Protein AF-A0A960J029-F1 (afdb_monomer)

Structure (mmCIF, N/CA/C/O backbone):
data_AF-A0A960J029-F1
#
_entry.id   AF-A0A960J029-F1
#
loop_
_atom_site.group_PDB
_atom_site.id
_atom_site.type_symbol
_atom_site.label_atom_id
_atom_site.label_alt_id
_atom_site.label_comp_id
_atom_site.label_asym_id
_atom_site.label_entity_id
_atom_site.label_seq_id
_atom_site.pdbx_PDB_ins_code
_atom_site.Cartn_x
_atom_site.Cartn_y
_atom_site.Cartn_z
_atom_site.occupancy
_atom_site.B_iso_or_equiv
_atom_site.auth_seq_id
_atom_site.auth_comp_id
_atom_site.auth_asym_id
_atom_site.auth_atom_id
_atom_site.pdbx_PDB_model_num
ATOM 1 N N . MET A 1 1 ? -6.657 30.815 8.092 1.00 38.94 1 MET A N 1
ATOM 2 C CA . MET A 1 1 ? -5.538 29.989 8.584 1.00 38.94 1 MET A CA 1
ATOM 3 C C . MET A 1 1 ? -6.166 28.753 9.185 1.00 38.94 1 MET A C 1
ATOM 5 O O . MET A 1 1 ? -6.749 28.863 10.253 1.00 38.94 1 MET A O 1
ATOM 9 N N . THR A 1 2 ? -6.207 27.648 8.445 1.00 43.84 2 THR A N 1
ATOM 10 C CA . THR A 1 2 ? -6.779 26.404 8.966 1.00 43.84 2 THR A CA 1
ATOM 11 C C . THR A 1 2 ? -5.741 25.785 9.883 1.00 43.84 2 THR A C 1
ATOM 13 O O . THR A 1 2 ? -4.668 25.396 9.429 1.00 43.84 2 THR A O 1
ATOM 16 N N . ASP A 1 3 ? -6.059 25.791 11.171 1.00 44.56 3 ASP A N 1
ATOM 17 C CA . ASP A 1 3 ? -5.419 24.993 12.204 1.00 44.56 3 ASP A CA 1
ATOM 18 C C . ASP A 1 3 ? -5.493 23.523 11.771 1.00 44.56 3 ASP A C 1
ATOM 20 O O . ASP A 1 3 ? -6.550 22.899 11.810 1.00 44.56 3 ASP A O 1
ATOM 24 N N . ARG A 1 4 ? -4.395 23.010 11.215 1.00 53.59 4 ARG A N 1
ATOM 25 C CA . ARG A 1 4 ? -4.204 21.585 10.968 1.00 53.59 4 ARG A CA 1
ATOM 26 C C . ARG A 1 4 ? -3.137 21.158 11.955 1.00 53.59 4 ARG A C 1
ATOM 28 O O . ARG A 1 4 ? -1.963 21.093 11.5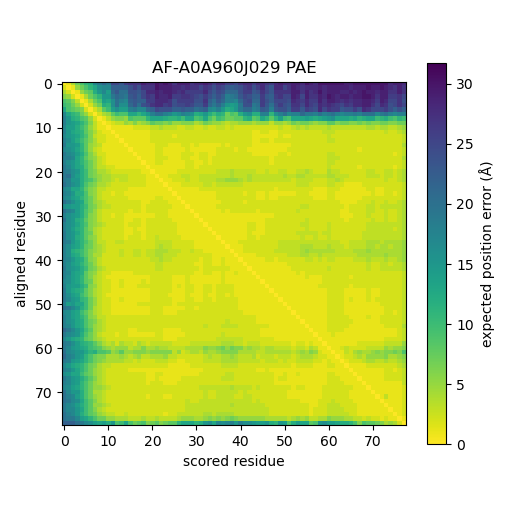99 1.00 53.59 4 ARG A O 1
ATOM 35 N N . ALA A 1 5 ? -3.534 20.909 13.200 1.00 53.34 5 ALA A N 1
ATOM 36 C CA . ALA A 1 5 ? -2.820 19.890 13.953 1.00 53.34 5 ALA A CA 1
ATOM 37 C C . ALA A 1 5 ? -2.774 18.666 13.019 1.00 53.34 5 ALA A C 1
ATOM 39 O O . ALA A 1 5 ? -3.834 18.281 12.512 1.00 53.34 5 ALA A O 1
ATOM 40 N N . PRO A 1 6 ? -1.597 18.142 12.636 1.00 54.78 6 PRO A N 1
ATOM 41 C CA . PRO A 1 6 ? -1.596 16.859 11.968 1.00 54.78 6 PRO A CA 1
ATOM 42 C C . PRO A 1 6 ? -2.233 15.912 12.979 1.00 54.78 6 PRO A C 1
ATOM 44 O O . PRO A 1 6 ? -1.760 15.818 14.109 1.00 54.78 6 PRO A O 1
ATOM 47 N N . ASP A 1 7 ? -3.350 15.288 12.619 1.00 58.22 7 ASP A N 1
ATOM 48 C CA . ASP A 1 7 ? -3.723 14.034 13.253 1.00 58.22 7 ASP A CA 1
ATOM 49 C C . ASP A 1 7 ? -2.426 13.220 13.369 1.00 58.22 7 ASP A C 1
ATOM 51 O O . ASP A 1 7 ? -1.753 13.022 12.355 1.00 58.22 7 ASP A O 1
ATOM 55 N N . ASP A 1 8 ? -2.034 12.801 14.577 1.00 63.66 8 ASP A N 1
ATOM 56 C CA . ASP A 1 8 ? -0.805 12.028 14.866 1.00 63.66 8 ASP A CA 1
ATOM 57 C C . ASP A 1 8 ? -0.792 10.640 14.167 1.00 63.66 8 ASP A C 1
ATOM 59 O O . ASP A 1 8 ? -0.020 9.739 14.495 1.00 63.66 8 ASP A O 1
ATOM 63 N N . HIS A 1 9 ? -1.668 10.450 13.183 1.00 71.12 9 HIS A N 1
ATOM 64 C CA . HIS A 1 9 ? -1.842 9.272 12.371 1.00 71.12 9 HIS A CA 1
ATOM 65 C C . HIS A 1 9 ? -1.023 9.404 11.085 1.00 71.12 9 HIS A C 1
ATOM 67 O O . HIS A 1 9 ? -1.250 10.273 10.240 1.00 71.12 9 HIS A O 1
ATOM 73 N N . ILE A 1 10 ? -0.068 8.490 10.918 1.00 82.69 10 ILE A N 1
ATOM 74 C CA . ILE A 1 10 ? 0.648 8.297 9.655 1.00 82.69 10 ILE A CA 1
ATOM 75 C C . ILE A 1 10 ? -0.396 8.000 8.559 1.00 82.69 10 ILE A C 1
ATOM 77 O O . ILE A 1 10 ? -1.300 7.202 8.808 1.00 82.69 10 ILE A O 1
ATOM 81 N N . PRO A 1 11 ? -0.312 8.594 7.353 1.00 92.00 11 PRO A N 1
ATOM 82 C CA . PRO A 1 11 ? -1.193 8.227 6.244 1.00 92.00 11 PRO A CA 1
ATOM 83 C C . PRO A 1 11 ? -1.054 6.740 5.885 1.00 92.00 11 PRO A C 1
ATOM 85 O O . PRO A 1 11 ? 0.068 6.251 5.761 1.00 92.00 11 PRO A O 1
ATOM 88 N N . THR A 1 12 ? -2.161 6.021 5.668 1.00 94.19 12 THR A N 1
ATOM 89 C CA . THR A 1 12 ? -2.149 4.575 5.352 1.00 94.19 12 THR A CA 1
ATOM 90 C C . THR A 1 12 ? -1.240 4.243 4.180 1.00 94.19 12 THR A C 1
ATOM 92 O O . THR A 1 12 ? -0.396 3.361 4.300 1.00 94.19 12 THR A O 1
ATOM 95 N N . ARG A 1 13 ? -1.302 5.026 3.100 1.00 95.56 13 ARG A N 1
ATOM 96 C CA . ARG A 1 13 ? -0.394 4.880 1.961 1.00 95.56 13 ARG A CA 1
ATOM 97 C C . ARG A 1 13 ? 1.082 4.941 2.341 1.00 95.56 13 ARG A C 1
ATOM 99 O O . ARG A 1 13 ? 1.867 4.127 1.872 1.00 95.56 13 ARG A O 1
ATOM 106 N N . LEU A 1 14 ? 1.461 5.893 3.195 1.00 94.88 14 LEU A N 1
ATOM 107 C CA . LEU A 1 14 ? 2.848 6.047 3.633 1.00 94.88 14 LEU A CA 1
ATOM 108 C C . LEU A 1 14 ? 3.293 4.855 4.488 1.00 94.88 14 LEU A C 1
ATOM 110 O O . LEU A 1 14 ? 4.413 4.383 4.325 1.00 94.88 14 LEU A O 1
ATOM 114 N N . LEU A 1 15 ? 2.411 4.345 5.354 1.00 94.69 15 LEU A N 1
ATOM 115 C CA . LEU A 1 15 ? 2.667 3.134 6.135 1.00 94.69 15 LEU A CA 1
ATOM 116 C C . LEU A 1 15 ? 2.849 1.914 5.224 1.00 94.69 15 LEU A C 1
ATOM 118 O O . LEU A 1 15 ? 3.842 1.208 5.342 1.00 94.69 15 LEU A O 1
ATOM 122 N N . VAL A 1 16 ? 1.924 1.690 4.291 1.00 96.25 16 VAL A N 1
ATOM 123 C CA . VAL A 1 16 ? 1.937 0.536 3.381 1.00 96.25 16 VAL A CA 1
ATOM 124 C C . VAL A 1 16 ? 3.178 0.547 2.488 1.00 96.25 16 VAL A C 1
ATOM 126 O O . VAL A 1 16 ? 3.904 -0.443 2.432 1.00 96.25 16 VAL A O 1
ATOM 129 N N . VAL A 1 17 ? 3.462 1.677 1.835 1.00 95.75 17 VAL A N 1
ATOM 130 C CA . VAL A 1 17 ? 4.627 1.829 0.950 1.00 95.75 17 VAL A CA 1
ATOM 131 C C . VAL A 1 17 ? 5.935 1.758 1.742 1.00 95.75 17 VAL A C 1
ATOM 133 O O . VAL A 1 17 ? 6.882 1.118 1.297 1.00 95.75 17 VAL A O 1
ATOM 136 N N . GLY A 1 18 ? 5.985 2.345 2.942 1.00 94.94 18 GLY A N 1
ATOM 137 C CA . GLY A 1 18 ? 7.161 2.295 3.817 1.00 94.94 18 GLY A CA 1
ATOM 138 C C . GLY A 1 18 ? 7.487 0.900 4.361 1.00 94.94 18 GLY A C 1
ATOM 139 O O . GLY A 1 18 ? 8.606 0.666 4.808 1.00 94.94 18 GLY A O 1
ATOM 140 N N . MET A 1 19 ? 6.533 -0.030 4.301 1.00 96.50 19 MET A N 1
ATOM 141 C CA . MET A 1 19 ? 6.707 -1.436 4.674 1.00 96.50 19 MET A CA 1
ATOM 142 C C . MET A 1 19 ? 7.152 -2.320 3.499 1.00 96.50 19 MET A C 1
ATOM 144 O O . MET A 1 19 ? 7.295 -3.533 3.668 1.00 96.50 19 MET A O 1
ATOM 148 N N . ALA A 1 20 ? 7.375 -1.749 2.311 1.00 97.06 20 ALA A N 1
ATOM 149 C CA . ALA A 1 20 ? 7.967 -2.480 1.201 1.00 97.06 20 ALA A CA 1
ATOM 150 C C . ALA A 1 20 ? 9.360 -2.999 1.590 1.00 97.06 20 ALA A C 1
ATOM 152 O O . ALA A 1 20 ? 10.209 -2.262 2.093 1.00 97.06 20 ALA A O 1
ATOM 153 N N . GLY A 1 21 ? 9.598 -4.291 1.359 1.00 94.94 21 GLY A N 1
ATOM 154 C CA . GLY A 1 21 ? 10.897 -4.904 1.617 1.00 94.94 21 GLY A CA 1
ATOM 155 C C . GLY A 1 21 ? 11.996 -4.372 0.683 1.00 94.94 21 GLY A C 1
ATOM 156 O O . GLY A 1 21 ? 11.719 -3.603 -0.235 1.00 94.94 21 GLY A O 1
ATOM 157 N N . PRO A 1 22 ? 13.249 -4.836 0.835 1.00 92.38 22 PRO A N 1
ATOM 158 C CA . PRO A 1 22 ? 14.370 -4.414 -0.017 1.00 92.38 22 PRO A CA 1
ATOM 159 C C . PRO A 1 22 ? 14.154 -4.661 -1.520 1.00 92.38 22 PRO A C 1
ATOM 161 O O . PRO A 1 22 ? 14.668 -3.923 -2.355 1.00 92.38 22 PRO A O 1
ATOM 164 N N . ASP A 1 23 ? 13.365 -5.682 -1.862 1.00 93.19 23 ASP A N 1
ATOM 165 C CA . ASP A 1 23 ? 12.982 -6.002 -3.243 1.00 93.19 23 ASP A CA 1
ATOM 166 C C . ASP A 1 23 ? 11.734 -5.223 -3.713 1.00 93.19 23 ASP A C 1
ATOM 168 O O . ASP A 1 23 ? 11.215 -5.458 -4.805 1.00 93.19 23 ASP A O 1
ATOM 172 N N . GLY A 1 24 ? 11.222 -4.319 -2.874 1.00 96.06 24 GLY A N 1
ATOM 173 C CA . GLY A 1 24 ? 10.016 -3.518 -3.077 1.00 96.06 24 GLY A CA 1
ATOM 174 C C . GLY A 1 24 ? 8.701 -4.270 -2.858 1.00 96.06 24 GLY A C 1
ATOM 175 O O . GLY A 1 24 ? 7.633 -3.688 -3.011 1.00 96.06 24 GLY A O 1
ATOM 176 N N . VAL A 1 25 ? 8.750 -5.559 -2.511 1.00 97.69 25 VAL A N 1
ATOM 177 C CA . VAL A 1 25 ? 7.552 -6.374 -2.261 1.00 97.69 25 VAL A CA 1
ATOM 178 C C . VAL A 1 25 ? 6.920 -5.993 -0.927 1.00 97.69 25 VAL A C 1
ATOM 180 O O . VAL A 1 25 ? 7.607 -5.956 0.092 1.00 97.69 25 VAL A O 1
ATOM 183 N N . ILE A 1 26 ? 5.605 -5.786 -0.927 1.00 98.06 26 ILE A N 1
ATOM 184 C CA . ILE A 1 26 ? 4.805 -5.589 0.285 1.00 98.06 26 ILE A CA 1
ATOM 185 C C . ILE A 1 26 ? 4.106 -6.905 0.633 1.00 98.06 26 ILE A C 1
ATOM 187 O O . ILE A 1 26 ? 3.535 -7.573 -0.236 1.00 98.06 26 ILE A O 1
ATOM 191 N N . VAL A 1 27 ? 4.152 -7.290 1.908 1.00 97.62 27 VAL A N 1
ATOM 192 C CA . VAL A 1 27 ? 3.534 -8.518 2.421 1.00 97.62 27 VAL A CA 1
ATOM 193 C C . VAL A 1 27 ? 2.479 -8.145 3.453 1.00 97.62 27 VAL A C 1
ATOM 195 O O . VAL A 1 27 ? 2.794 -7.571 4.489 1.00 97.62 27 VAL A O 1
ATOM 198 N N . THR A 1 28 ? 1.217 -8.486 3.200 1.00 96.25 28 THR A N 1
ATOM 199 C CA . THR A 1 28 ? 0.092 -8.123 4.079 1.00 96.25 28 THR A CA 1
ATOM 200 C C . THR A 1 28 ? 0.276 -8.632 5.505 1.00 96.25 28 THR A C 1
ATOM 202 O O . THR A 1 28 ? -0.029 -7.909 6.451 1.00 96.25 28 THR A O 1
ATOM 205 N N . ASP A 1 29 ? 0.815 -9.843 5.659 1.00 96.38 29 ASP A N 1
ATOM 206 C CA . ASP A 1 29 ? 1.080 -10.451 6.968 1.00 96.38 29 ASP A CA 1
ATOM 207 C C . ASP A 1 29 ? 2.131 -9.664 7.781 1.00 96.38 29 ASP A C 1
ATOM 209 O O . ASP A 1 29 ? 2.104 -9.718 9.009 1.00 96.38 29 ASP A O 1
ATOM 213 N N . ASP A 1 30 ? 2.997 -8.886 7.120 1.00 96.50 30 ASP A N 1
ATOM 214 C CA . ASP A 1 30 ? 3.973 -8.005 7.773 1.00 96.50 30 ASP A CA 1
ATOM 215 C C . ASP A 1 30 ? 3.391 -6.604 8.034 1.00 96.50 30 ASP A C 1
ATOM 217 O O . ASP A 1 30 ? 3.702 -5.973 9.044 1.00 96.50 30 ASP A O 1
ATOM 221 N N . VAL A 1 31 ? 2.516 -6.112 7.150 1.00 96.81 31 VAL A N 1
ATOM 222 C CA . VAL A 1 31 ? 1.908 -4.773 7.259 1.00 96.81 31 VAL A CA 1
ATOM 223 C C . VAL A 1 31 ? 0.839 -4.712 8.349 1.00 96.81 31 VAL A C 1
ATOM 225 O O . VAL A 1 31 ? 0.821 -3.762 9.129 1.00 96.81 31 VAL A O 1
ATOM 228 N N . LEU A 1 32 ? -0.063 -5.698 8.415 1.00 96.19 32 LEU A N 1
ATOM 229 C CA . LEU A 1 32 ? -1.224 -5.651 9.313 1.00 96.19 32 LEU A CA 1
ATOM 230 C C . LEU A 1 32 ? -0.853 -5.506 10.803 1.00 96.19 32 LEU A C 1
ATOM 232 O O . LEU A 1 32 ? -1.469 -4.669 11.465 1.00 96.19 32 LEU A O 1
ATOM 236 N N . PRO A 1 33 ? 0.157 -6.221 11.342 1.00 96.44 33 PRO A N 1
ATOM 237 C CA . PRO A 1 33 ? 0.586 -6.025 12.727 1.00 96.44 33 PRO A CA 1
ATOM 238 C C . PRO A 1 33 ? 1.115 -4.611 13.000 1.00 96.44 33 PRO A C 1
ATOM 240 O O . PRO A 1 33 ? 0.885 -4.055 14.071 1.00 96.44 33 PRO A O 1
ATOM 243 N N . VAL A 1 34 ? 1.814 -4.005 12.035 1.00 95.06 34 VAL A N 1
ATOM 244 C CA . VAL A 1 34 ? 2.333 -2.633 12.168 1.00 95.06 34 VAL A CA 1
ATOM 245 C C . VAL A 1 34 ? 1.194 -1.619 12.099 1.00 95.06 34 VAL A C 1
ATOM 247 O O . VAL A 1 34 ? 1.140 -0.699 12.912 1.00 95.06 34 VAL A O 1
ATOM 250 N N . ALA A 1 35 ? 0.251 -1.817 11.178 1.00 94.50 35 ALA A N 1
ATOM 251 C CA . ALA A 1 35 ? -0.941 -0.988 11.052 1.00 94.50 35 ALA A CA 1
ATOM 252 C C . ALA A 1 35 ? -1.763 -0.963 12.350 1.00 94.50 35 ALA A C 1
ATOM 254 O O . ALA A 1 35 ? -2.161 0.114 12.791 1.00 94.50 35 ALA A O 1
ATOM 255 N N . GLU A 1 36 ? -1.940 -2.115 13.007 1.00 94.06 36 GLU A N 1
ATOM 256 C CA . GLU A 1 36 ? -2.626 -2.215 14.301 1.00 94.06 36 GLU A CA 1
ATOM 257 C C . GLU A 1 36 ? -1.941 -1.362 15.381 1.00 94.06 36 GLU A C 1
ATOM 259 O O . GLU A 1 36 ? -2.605 -0.593 16.078 1.00 94.06 36 GLU A O 1
ATOM 264 N 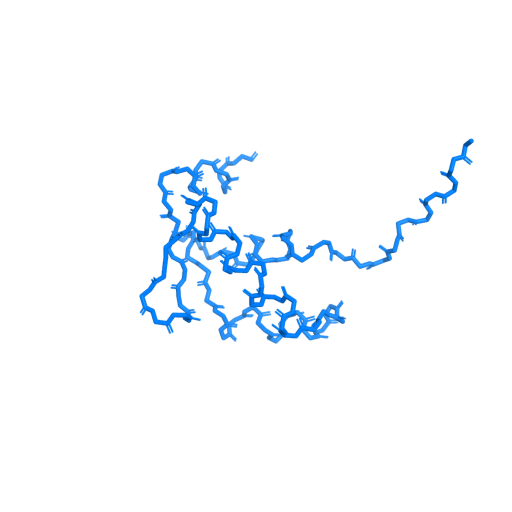N . VAL A 1 37 ? -0.608 -1.424 15.476 1.00 93.31 37 VAL A N 1
ATOM 265 C CA . VAL A 1 37 ? 0.178 -0.600 16.413 1.00 93.31 37 VAL A CA 1
ATOM 266 C C . VAL A 1 37 ? 0.048 0.893 16.098 1.00 93.31 37 VAL A C 1
ATOM 268 O O . VAL A 1 37 ? 0.025 1.721 17.009 1.00 93.31 37 VAL A O 1
ATOM 271 N N . CYS A 1 38 ? -0.082 1.245 14.819 1.00 90.81 38 CYS A N 1
ATOM 272 C CA . CYS A 1 38 ? -0.330 2.611 14.363 1.00 90.81 38 CYS A CA 1
ATOM 273 C C . CYS A 1 38 ? -1.803 3.052 14.491 1.00 90.81 38 CYS A C 1
ATOM 275 O O . CYS A 1 38 ? -2.127 4.185 14.128 1.00 90.81 38 CYS A O 1
ATOM 277 N N . GLY A 1 39 ? -2.694 2.191 14.997 1.00 90.94 39 GLY A N 1
ATOM 278 C CA . GLY A 1 39 ? -4.120 2.480 15.149 1.00 90.94 39 GLY A CA 1
ATOM 279 C C . GLY A 1 39 ? -4.902 2.500 13.832 1.00 90.94 39 GLY A C 1
ATOM 280 O O . GLY A 1 39 ? -5.988 3.073 13.781 1.00 90.94 39 GLY A O 1
ATOM 281 N N . GLN A 1 40 ? -4.366 1.900 12.766 1.00 91.31 40 GLN A N 1
ATOM 282 C CA . GLN A 1 40 ? -5.026 1.809 11.467 1.00 91.31 40 GLN A CA 1
ATOM 283 C C . GLN A 1 40 ? -5.855 0.518 11.354 1.00 91.31 40 GLN A C 1
ATOM 285 O O . GLN A 1 40 ? -5.334 -0.572 11.609 1.00 91.31 40 GLN A O 1
ATOM 290 N N . PRO A 1 41 ? -7.134 0.599 10.942 1.00 93.94 41 PRO A N 1
ATOM 291 C CA . PRO A 1 41 ? -7.957 -0.575 10.683 1.00 93.94 41 PRO A CA 1
ATOM 292 C C . PRO A 1 41 ? -7.371 -1.455 9.576 1.00 93.94 41 PRO A C 1
ATOM 294 O O . PRO A 1 41 ? -6.960 -0.965 8.525 1.00 93.94 41 PRO A O 1
ATOM 297 N N . ALA A 1 42 ? -7.428 -2.774 9.772 1.00 95.44 42 ALA A N 1
ATOM 298 C CA . ALA A 1 42 ? -6.977 -3.743 8.774 1.00 95.44 42 ALA A CA 1
ATOM 299 C C . ALA A 1 42 ? -7.693 -3.588 7.422 1.00 95.44 42 ALA A C 1
ATOM 301 O O . ALA A 1 42 ? -7.077 -3.783 6.379 1.00 95.44 42 ALA A O 1
ATOM 302 N N . ASP A 1 43 ? -8.976 -3.221 7.434 1.00 96.44 43 ASP A N 1
ATOM 303 C CA . ASP A 1 43 ? -9.750 -3.026 6.205 1.00 96.44 43 ASP A CA 1
ATOM 304 C C . ASP A 1 43 ? -9.271 -1.791 5.434 1.00 96.44 43 ASP A C 1
ATOM 306 O O . ASP A 1 43 ? -9.089 -1.873 4.229 1.00 96.44 43 ASP A O 1
ATOM 310 N N . GLN A 1 44 ? -8.903 -0.708 6.129 1.00 95.75 44 GLN A N 1
ATOM 311 C CA . GLN A 1 44 ? -8.312 0.474 5.492 1.00 95.75 44 GLN A CA 1
ATOM 312 C C . GLN A 1 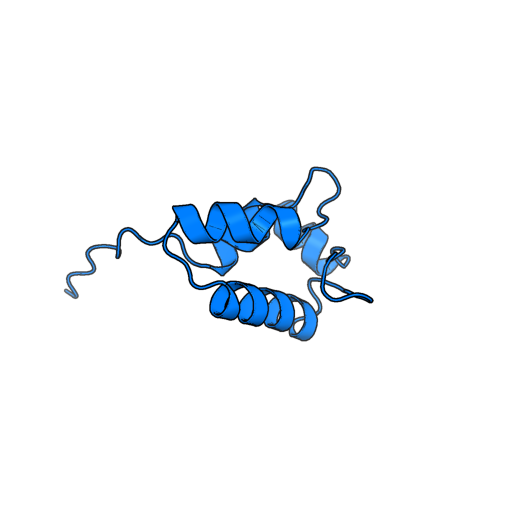44 ? -6.974 0.147 4.807 1.00 95.75 44 GLN A C 1
ATOM 314 O O . GLN A 1 44 ? -6.670 0.673 3.741 1.00 95.75 44 GLN A O 1
ATOM 319 N N . VAL A 1 45 ? -6.166 -0.724 5.415 1.00 96.75 45 VAL A N 1
ATOM 320 C CA . VAL A 1 45 ? -4.895 -1.182 4.831 1.00 96.75 45 VAL A CA 1
ATOM 321 C C . VAL A 1 45 ? -5.132 -2.029 3.583 1.00 96.75 45 VAL A C 1
ATOM 323 O O . VAL A 1 45 ? -4.404 -1.883 2.605 1.00 96.75 45 VAL A O 1
ATOM 326 N N . ARG A 1 46 ? -6.140 -2.909 3.607 1.00 96.50 46 ARG A N 1
ATOM 327 C CA . ARG A 1 46 ? -6.523 -3.717 2.440 1.00 96.50 46 ARG A CA 1
ATOM 328 C C . ARG A 1 46 ? -7.035 -2.838 1.305 1.00 96.50 46 ARG A C 1
ATOM 330 O O . ARG A 1 46 ? -6.559 -2.995 0.190 1.00 96.50 46 ARG A O 1
ATOM 337 N N . ASP A 1 47 ? -7.896 -1.874 1.615 1.00 97.25 47 ASP A N 1
ATOM 338 C CA . ASP A 1 47 ? -8.406 -0.917 0.633 1.00 97.25 47 ASP A CA 1
ATOM 339 C C . ASP A 1 47 ? -7.259 -0.126 -0.022 1.00 97.25 47 ASP A C 1
ATOM 341 O O . ASP A 1 47 ? -7.244 0.048 -1.235 1.00 97.25 47 ASP A O 1
ATOM 345 N N . GLU A 1 48 ? -6.254 0.318 0.745 1.00 97.69 48 GLU A N 1
ATOM 346 C CA . GLU A 1 48 ? -5.080 1.001 0.174 1.00 97.69 48 GLU A CA 1
ATOM 347 C C . GLU A 1 48 ? -4.219 0.068 -0.692 1.00 97.69 48 GLU A C 1
ATOM 349 O O . GLU A 1 48 ? -3.720 0.483 -1.735 1.00 97.69 48 GLU A O 1
ATOM 354 N N . LEU A 1 49 ? -4.036 -1.192 -0.291 1.00 97.75 49 LEU A N 1
ATOM 355 C CA . LEU A 1 49 ? -3.317 -2.180 -1.100 1.00 97.75 49 LEU A CA 1
ATOM 356 C C . LEU A 1 49 ? -4.024 -2.444 -2.436 1.00 97.75 49 LEU A C 1
ATOM 358 O O . LEU A 1 49 ? -3.358 -2.506 -3.470 1.00 97.75 49 LEU A O 1
ATOM 362 N N . ASP A 1 50 ? -5.352 -2.546 -2.424 1.00 97.81 50 ASP A N 1
ATOM 363 C CA . ASP A 1 50 ? -6.159 -2.692 -3.634 1.00 97.81 50 ASP A CA 1
ATOM 364 C C . ASP A 1 50 ? -6.080 -1.429 -4.506 1.00 97.81 50 ASP A C 1
ATOM 366 O O . ASP A 1 50 ? -5.865 -1.533 -5.712 1.00 97.81 50 ASP A O 1
ATOM 370 N N . LEU A 1 51 ? -6.119 -0.231 -3.909 1.00 98.00 51 LEU A N 1
ATOM 371 C CA . LEU A 1 51 ? -5.915 1.030 -4.633 1.00 98.00 51 LEU A CA 1
ATOM 372 C C . LEU A 1 51 ? -4.548 1.088 -5.323 1.00 98.00 51 LEU A C 1
ATOM 374 O O . LEU A 1 51 ? -4.455 1.481 -6.482 1.00 98.00 51 LEU A O 1
ATOM 378 N N . LEU A 1 52 ? -3.481 0.652 -4.655 1.00 97.94 52 LEU A N 1
ATOM 379 C 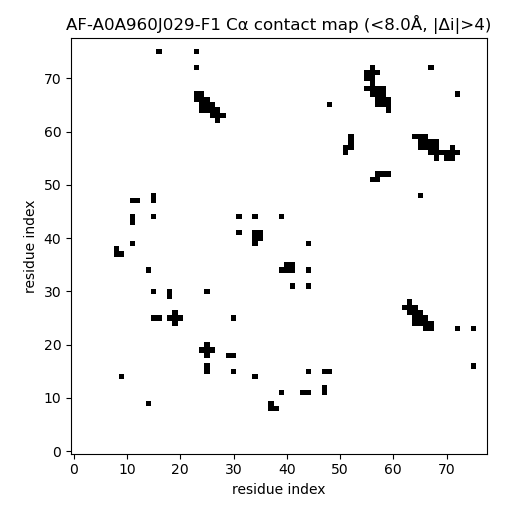CA . LEU A 1 52 ? -2.146 0.579 -5.253 1.00 97.94 52 LEU A CA 1
ATOM 380 C C . LEU A 1 52 ? -2.087 -0.381 -6.455 1.00 97.94 52 LEU A C 1
ATOM 382 O O . LEU A 1 52 ? -1.298 -0.161 -7.383 1.00 97.94 52 LEU A O 1
ATOM 386 N N . VAL A 1 53 ? -2.905 -1.435 -6.449 1.00 98.12 53 VAL A N 1
ATOM 387 C CA . VAL A 1 53 ? -3.057 -2.354 -7.585 1.00 98.12 53 VAL A CA 1
ATOM 388 C C . VAL A 1 53 ? -3.872 -1.713 -8.704 1.00 98.12 53 VAL A C 1
ATOM 390 O O . VAL A 1 53 ? -3.446 -1.748 -9.859 1.00 98.12 53 VAL A O 1
ATOM 393 N N . ASP A 1 54 ? -4.989 -1.069 -8.374 1.00 98.12 54 ASP A N 1
ATOM 394 C CA . ASP A 1 54 ? -5.850 -0.366 -9.331 1.00 98.12 54 ASP A CA 1
ATOM 395 C C . ASP A 1 54 ? -5.121 0.797 -10.024 1.00 98.12 54 ASP A C 1
ATOM 397 O O . ASP A 1 54 ? -5.322 1.059 -11.212 1.00 98.12 54 ASP A O 1
ATOM 401 N N . GLU A 1 55 ? -4.215 1.467 -9.313 1.00 97.94 55 GLU A N 1
ATOM 402 C CA . GLU A 1 55 ? -3.322 2.496 -9.853 1.00 97.94 55 GLU A CA 1
ATOM 403 C C . GLU A 1 55 ? -2.196 1.925 -10.736 1.00 97.94 55 GLU A C 1
ATOM 405 O O . GLU A 1 55 ? -1.459 2.680 -11.375 1.00 97.94 55 GLU A O 1
ATOM 410 N N . GLY A 1 56 ? -2.033 0.600 -10.786 1.00 98.06 56 GLY A N 1
ATOM 411 C CA . GLY A 1 56 ? -0.984 -0.071 -11.553 1.00 98.06 56 GLY A CA 1
ATOM 412 C C . GLY A 1 56 ? 0.417 0.084 -10.958 1.00 98.06 56 GLY A C 1
ATOM 413 O O . GLY A 1 56 ? 1.411 -0.134 -11.656 1.00 98.06 56 GLY A O 1
ATOM 414 N N . LEU A 1 57 ? 0.527 0.465 -9.683 1.00 98.25 57 LEU A N 1
ATOM 415 C CA . LEU A 1 57 ? 1.803 0.583 -8.974 1.00 98.25 57 LEU A CA 1
ATOM 416 C C . LEU A 1 57 ? 2.269 -0.772 -8.446 1.00 98.25 57 LEU A C 1
ATOM 418 O O . LEU A 1 57 ? 3.464 -1.060 -8.431 1.00 98.25 57 LEU A O 1
ATOM 422 N N . PHE A 1 58 ? 1.328 -1.623 -8.054 1.00 98.44 58 PHE A N 1
ATOM 423 C CA . PHE A 1 58 ? 1.606 -2.965 -7.568 1.00 98.44 58 PHE A CA 1
ATOM 424 C C . PHE A 1 58 ? 0.746 -3.997 -8.295 1.00 98.44 58 PHE A C 1
ATOM 426 O O . PHE A 1 58 ? -0.248 -3.680 -8.937 1.00 98.44 58 PHE A O 1
ATOM 433 N N . ALA A 1 59 ? 1.149 -5.258 -8.198 1.00 97.81 59 ALA A N 1
ATOM 434 C CA . ALA A 1 59 ? 0.389 -6.397 -8.679 1.00 97.81 59 ALA A CA 1
ATOM 435 C C . ALA A 1 59 ? 0.354 -7.485 -7.607 1.00 97.81 59 ALA A C 1
ATOM 437 O O . ALA A 1 59 ? 1.360 -7.759 -6.945 1.00 97.81 59 ALA A O 1
ATOM 438 N N . THR A 1 60 ? -0.793 -8.142 -7.469 1.00 96.88 60 THR A N 1
ATOM 439 C CA . THR A 1 60 ? -0.977 -9.285 -6.574 1.00 96.88 60 THR A CA 1
ATOM 440 C C . THR A 1 60 ? -1.733 -10.407 -7.280 1.00 96.88 60 THR A C 1
ATOM 442 O O . THR A 1 60 ? -2.554 -10.158 -8.158 1.00 96.88 60 THR A O 1
ATOM 445 N N . GLU A 1 61 ? -1.438 -11.650 -6.902 1.00 92.06 61 GLU A N 1
ATOM 446 C CA . GLU A 1 61 ? -2.150 -12.847 -7.381 1.00 92.06 61 GLU A CA 1
ATOM 447 C C . GLU A 1 61 ? -2.933 -13.537 -6.256 1.00 92.06 61 GLU A C 1
ATOM 4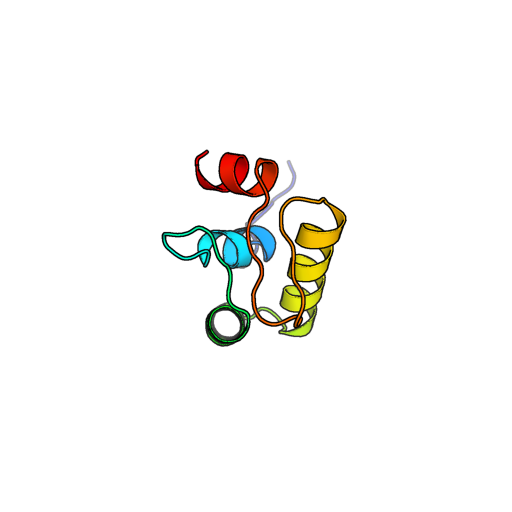49 O O . GLU A 1 61 ? -3.900 -14.250 -6.512 1.00 92.06 61 GLU A O 1
ATOM 454 N N . ASP A 1 62 ? -2.506 -13.342 -5.006 1.00 92.12 62 ASP A N 1
ATOM 455 C CA . ASP A 1 62 ? -3.001 -14.052 -3.825 1.00 92.12 62 ASP A CA 1
ATOM 456 C C . ASP A 1 62 ? -3.594 -13.118 -2.756 1.00 92.12 62 ASP A C 1
ATOM 458 O O . ASP A 1 62 ? -4.078 -13.599 -1.729 1.00 92.12 62 ASP A O 1
ATOM 462 N N . GLY A 1 63 ? -3.545 -11.797 -2.975 1.00 91.50 63 GLY A N 1
ATOM 463 C CA . GLY A 1 63 ? -3.987 -10.778 -2.020 1.00 91.50 63 GLY A CA 1
ATOM 464 C C . GLY A 1 63 ? -3.115 -10.685 -0.763 1.00 91.50 63 GLY A C 1
ATOM 465 O O . GLY A 1 63 ? -3.503 -10.030 0.202 1.00 91.50 63 GLY A O 1
ATOM 466 N N . ARG A 1 64 ? -1.955 -11.356 -0.743 1.00 94.19 64 ARG A N 1
ATOM 467 C CA . ARG A 1 64 ? -1.028 -11.407 0.401 1.00 94.19 64 ARG A CA 1
ATOM 468 C C . ARG A 1 64 ? 0.333 -10.824 0.076 1.00 94.19 64 ARG A C 1
ATOM 470 O O . ARG A 1 64 ? 1.002 -10.310 0.970 1.00 94.19 64 ARG A O 1
ATOM 477 N N . ARG A 1 65 ? 0.772 -10.941 -1.177 1.00 96.88 65 ARG A N 1
ATOM 478 C CA . ARG A 1 65 ? 2.024 -10.362 -1.668 1.00 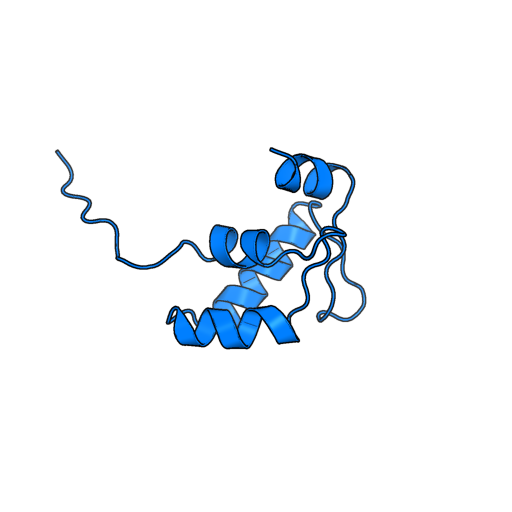96.88 65 ARG A CA 1
ATOM 479 C C . ARG A 1 65 ? 1.757 -9.430 -2.834 1.00 96.88 65 ARG A C 1
ATOM 481 O O . ARG A 1 65 ? 1.122 -9.815 -3.814 1.00 96.88 65 ARG A O 1
ATOM 488 N N . TYR A 1 66 ? 2.311 -8.232 -2.734 1.00 98.25 66 TYR A N 1
ATOM 489 C CA . TYR A 1 66 ? 2.144 -7.155 -3.695 1.00 98.25 66 TYR A CA 1
ATOM 490 C C . TYR A 1 66 ? 3.521 -6.836 -4.252 1.00 98.25 66 TYR A C 1
ATOM 492 O O . TYR A 1 66 ? 4.404 -6.361 -3.536 1.00 98.25 66 TYR A O 1
ATOM 500 N N . ARG A 1 67 ? 3.737 -7.177 -5.520 1.00 98.12 67 ARG A N 1
ATOM 501 C CA . ARG A 1 67 ? 4.997 -6.925 -6.222 1.00 98.12 67 ARG A CA 1
ATOM 502 C C . ARG A 1 67 ? 4.910 -5.579 -6.934 1.00 98.12 67 ARG A C 1
ATOM 504 O O . ARG A 1 67 ? 3.894 -5.338 -7.585 1.00 98.12 67 ARG A O 1
ATOM 511 N N . PRO A 1 68 ? 5.933 -4.720 -6.842 1.00 98.00 68 PRO A N 1
ATOM 512 C CA . PRO A 1 68 ? 5.913 -3.443 -7.535 1.00 98.00 68 PRO A CA 1
ATOM 513 C C . PRO A 1 68 ? 5.980 -3.671 -9.048 1.00 98.00 68 PRO A C 1
ATOM 515 O O . PRO A 1 68 ? 6.701 -4.550 -9.527 1.00 98.00 68 PRO A O 1
ATOM 518 N N . THR A 1 69 ? 5.238 -2.867 -9.801 1.00 98.06 69 THR A N 1
ATOM 519 C CA . THR A 1 69 ? 5.459 -2.691 -11.241 1.00 98.06 69 THR A CA 1
ATOM 520 C C . THR A 1 69 ? 6.667 -1.779 -11.468 1.00 98.06 69 THR A C 1
ATOM 522 O O . THR A 1 69 ? 7.238 -1.250 -10.514 1.00 98.06 69 THR A O 1
ATOM 525 N N . ASP A 1 70 ? 7.043 -1.522 -12.723 1.00 97.50 70 ASP A N 1
ATOM 526 C CA . ASP A 1 70 ? 8.088 -0.532 -13.025 1.00 97.50 70 ASP A CA 1
ATOM 527 C C . ASP A 1 70 ? 7.737 0.861 -12.464 1.00 97.50 70 ASP A C 1
ATOM 529 O O . ASP A 1 70 ? 8.605 1.573 -11.958 1.00 97.50 70 ASP A O 1
ATOM 533 N N . ALA A 1 71 ? 6.451 1.234 -12.490 1.00 97.00 71 ALA A N 1
ATOM 534 C CA . ALA A 1 71 ? 5.970 2.495 -11.928 1.00 97.00 71 ALA A CA 1
ATOM 535 C C . ALA A 1 71 ? 6.020 2.497 -10.392 1.00 97.00 71 ALA A C 1
ATOM 537 O O . ALA A 1 71 ? 6.487 3.467 -9.794 1.00 97.00 71 ALA A O 1
ATOM 538 N N . GLY A 1 72 ? 5.600 1.403 -9.747 1.00 96.75 72 GLY A N 1
ATOM 539 C CA . GLY A 1 72 ? 5.731 1.255 -8.295 1.00 96.75 72 GLY A CA 1
ATOM 540 C C . GLY A 1 72 ? 7.185 1.229 -7.836 1.00 96.75 72 GLY A C 1
ATOM 541 O O . GLY A 1 72 ? 7.515 1.780 -6.791 1.00 96.75 72 GLY A O 1
ATOM 542 N N . ARG A 1 73 ? 8.086 0.660 -8.641 1.00 96.25 73 ARG A N 1
ATOM 543 C CA . ARG A 1 73 ? 9.518 0.663 -8.350 1.00 96.25 73 ARG A CA 1
ATOM 544 C C . ARG A 1 73 ? 10.090 2.078 -8.378 1.00 96.25 73 ARG A C 1
ATOM 546 O O . ARG A 1 73 ? 10.769 2.467 -7.437 1.00 96.25 73 ARG A O 1
ATOM 553 N N . ALA A 1 74 ? 9.745 2.864 -9.397 1.00 95.31 74 ALA A N 1
ATOM 554 C CA . ALA A 1 74 ? 10.145 4.267 -9.470 1.00 95.31 7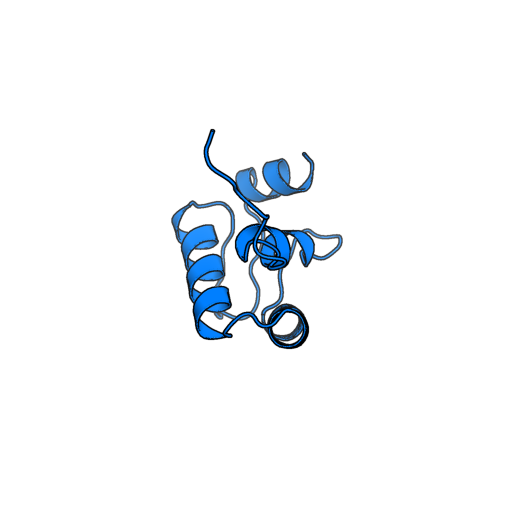4 ALA A CA 1
ATOM 555 C C . ALA A 1 74 ? 9.616 5.097 -8.284 1.00 95.31 74 ALA A C 1
ATOM 557 O O . ALA A 1 74 ? 10.322 5.976 -7.795 1.00 95.31 74 ALA A O 1
ATOM 558 N N . LEU A 1 75 ? 8.401 4.803 -7.801 1.00 93.56 75 LEU A N 1
ATOM 559 C CA . LEU A 1 75 ? 7.842 5.425 -6.596 1.00 93.56 75 LEU A CA 1
ATOM 560 C C . LEU A 1 75 ? 8.671 5.108 -5.341 1.00 93.56 75 LEU A C 1
ATOM 562 O O . LEU A 1 75 ? 8.886 6.000 -4.530 1.00 93.56 75 LEU A O 1
ATOM 566 N N . LEU A 1 76 ? 9.114 3.859 -5.178 1.00 93.06 76 LEU A N 1
ATOM 567 C CA . LEU A 1 76 ? 9.898 3.419 -4.016 1.00 93.06 76 LEU A CA 1
ATOM 568 C C . LEU A 1 76 ? 11.330 3.970 -4.007 1.00 93.06 76 LEU A C 1
ATOM 570 O O . LEU A 1 76 ? 11.905 4.160 -2.940 1.00 93.06 76 LEU A O 1
ATOM 574 N N . ASP A 1 77 ? 11.897 4.208 -5.189 1.00 89.00 77 ASP A N 1
ATOM 575 C CA . ASP A 1 77 ? 13.258 4.728 -5.355 1.00 89.00 77 ASP A CA 1
ATOM 576 C C . ASP A 1 77 ? 13.335 6.277 -5.258 1.00 89.00 77 ASP A C 1
ATOM 578 O O . ASP A 1 77 ? 14.428 6.838 -5.383 1.00 89.00 77 ASP A O 1
ATOM 582 N N . SER A 1 78 ? 12.196 6.967 -5.077 1.00 73.75 78 SER A N 1
ATOM 583 C CA . SER A 1 78 ? 12.070 8.440 -5.007 1.00 73.75 78 SER A CA 1
ATOM 584 C C . SER A 1 78 ? 12.239 8.998 -3.593 1.00 73.75 78 SER A C 1
ATOM 586 O O . SER A 1 78 ? 12.881 10.068 -3.471 1.00 73.75 78 SER A O 1
#

Secondary structure (DSSP, 8-state):
-------SPPPHHHHHHHT--TTS-EEHHHHHHHHHHTT--HHHHHHHHHHHHHTTSEEESS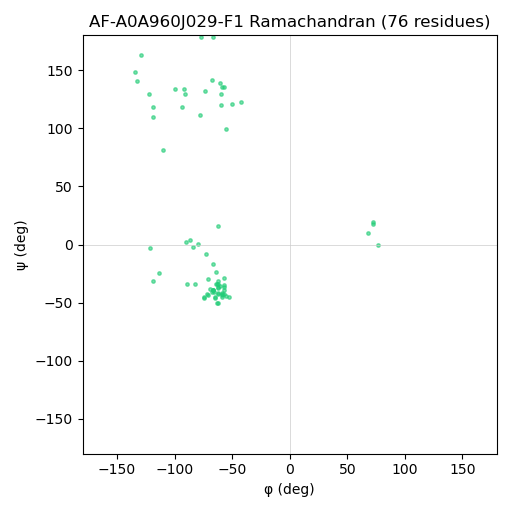SSEEEE-HHHHHHHT-

Foldseek 3Di:
DDPCPPPQADPLLCLQQVCQDPQRKGFLVSSVVVCVVSVHDSVVNLVSLVVCVVVQQWDDDPSGITHGDPNVVVVSVD

Mean predicted aligned error: 5.21 Å

Sequence (78 aa):
MTDRAPDDHIPTRLLVVGMAGPDGVIVTDDVLPVAEVCGQPADQVRDELDLLVDEGLFATEDGRRYRPTDAGRALLDS

Nearest PDB structures (foldseek):
  7wze-assembly1_Y  TM=7.404E-01  e=1.134E-02  Bacillus subtilis subsp. subtilis str. 168
  8bif-assembly2_D-2  TM=6.792E-01  e=1.134E-02  Photorhabdus laumondii subsp. laumondii TTO1
  5yhx-assembly1_B  TM=6.399E-01  e=5.392E-02  Lactococcus lactis subsp. lactis Il1403
  5v89-assembly2_C  TM=7.323E-01  e=1.255E-01  Homo sapiens
  6ix7-assembly1_A  TM=6.103E-01  e=1.429E-01  Aspergillus flavus NR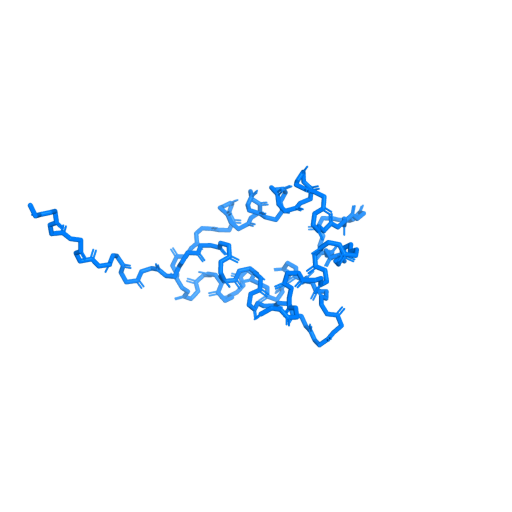RL3357

pLDDT: mean 90.4, std 14.14, range [38.94, 98.44]

Radius of gyration: 13.14 Å; Cα contacts (8 Å, |Δi|>4): 80; chains: 1; bounding box: 24×44×29 Å

Solvent-accessible surface area (backbone atoms only — not comparable to full-atom values): 4628 Å² total; per-residue (Å²): 133,82,88,68,74,73,69,95,56,77,54,65,65,58,54,54,62,68,54,34,42,98,87,47,37,30,42,48,84,67,44,48,65,53,34,50,77,64,71,42,56,64,64,61,51,48,53,47,55,51,48,38,35,76,71,54,26,27,47,61,90,76,86,44,49,33,40,49,33,77,62,26,46,54,61,73,76,106